Protein AF-A0A7Y2B6J2-F1 (afdb_monomer_lite)

pLDDT: mean 81.65, std 15.17, range [33.81, 95.31]

Sequence (105 aa):
QVASWPDSVHAYIGLGYVRQAKGDSAGAEANYRAAIRRDPAQEEGFLRLFQLLASRERWDEAKAVLVDWSNAHPENADVRSELSQFDQVVESRKKVGTAIPKDQN

Secondary structure (DSSP, 8-state):
-----TT-HHHHHHHHHHHHHTT-HHHHHHHHHHHHHH-TT-HHHHHHHHHHHHHTT-HHHHHHHHHHHHHH-TT-THHHHHHHHHHHHHHHHHHHHT-------

Foldseek 3Di:
DPPPPCPALVVLQVQLVVCVVVVNLVSSLVSLVVSCVSPVPDPSSLVSNLVSCVVVLVLVVSLVSLVSSCVVPVVPPVSVVVSVVSVVVNVVVVVVVVPPPPDDD

Radius of gyration: 16.65 Å; chains: 1; bounding box: 47×25×59 Å

Structure (mmCIF, N/CA/C/O backbone):
data_AF-A0A7Y2B6J2-F1
#
_entry.id   AF-A0A7Y2B6J2-F1
#
loop_
_atom_site.group_PDB
_atom_site.id
_atom_site.type_symbol
_atom_site.label_atom_id
_atom_site.label_alt_id
_atom_site.label_comp_id
_atom_site.label_asym_id
_atom_site.label_entity_id
_atom_site.label_seq_id
_atom_site.pdbx_PDB_ins_code
_atom_site.Cartn_x
_atom_site.Cartn_y
_atom_site.Cartn_z
_atom_site.occupancy
_atom_site.B_iso_or_equiv
_atom_site.auth_seq_id
_atom_site.auth_comp_id
_atom_site.auth_asym_id
_atom_site.auth_atom_id
_atom_site.pdbx_PDB_model_num
ATOM 1 N N . GLN A 1 1 ? -2.078 2.685 -34.654 1.00 33.81 1 GLN A N 1
ATOM 2 C CA . GLN A 1 1 ? -1.534 1.560 -33.865 1.00 33.81 1 GLN A CA 1
ATOM 3 C C . GLN A 1 1 ? -1.721 1.898 -32.396 1.00 33.81 1 GLN A C 1
ATOM 5 O O . GLN A 1 1 ? -1.105 2.846 -31.932 1.00 33.81 1 GLN A O 1
ATOM 10 N N . VAL A 1 2 ? -2.615 1.205 -31.687 1.00 48.38 2 VAL A N 1
ATOM 11 C CA . VAL A 1 2 ? -2.697 1.318 -30.224 1.00 48.38 2 VAL A CA 1
ATOM 12 C C . VAL A 1 2 ? -1.699 0.303 -29.700 1.00 48.38 2 VAL A C 1
ATOM 14 O O . VAL A 1 2 ? -1.921 -0.898 -29.832 1.00 48.38 2 VAL A O 1
ATOM 17 N N . ALA A 1 3 ? -0.546 0.772 -29.237 1.00 42.69 3 ALA A N 1
ATOM 18 C CA . ALA A 1 3 ? 0.438 -0.102 -28.630 1.00 42.69 3 ALA A CA 1
ATOM 19 C C . ALA A 1 3 ? -0.184 -0.678 -27.352 1.00 42.69 3 ALA A C 1
ATOM 21 O O . ALA A 1 3 ? -0.295 -0.004 -26.332 1.00 42.69 3 ALA A O 1
ATOM 22 N N . SER A 1 4 ? -0.660 -1.915 -27.429 1.00 47.38 4 SER A N 1
ATOM 23 C CA . SER A 1 4 ? -0.881 -2.747 -26.261 1.00 47.38 4 SER A CA 1
ATOM 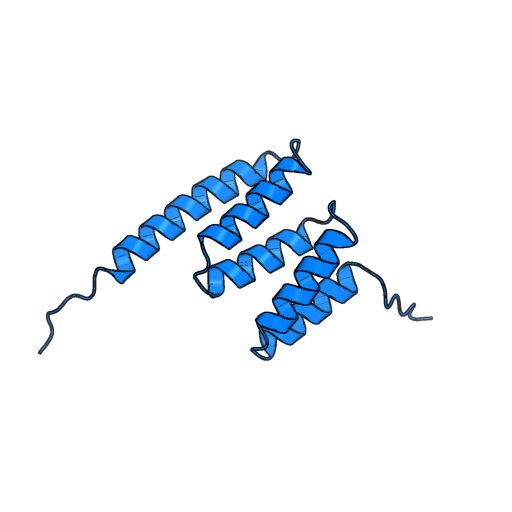24 C C . SER A 1 4 ? 0.491 -2.957 -25.636 1.00 47.38 4 SER A C 1
ATOM 26 O O . SER A 1 4 ? 1.282 -3.728 -26.170 1.00 47.38 4 SER A O 1
ATOM 28 N N . TRP A 1 5 ? 0.796 -2.223 -24.570 1.00 48.47 5 TRP A N 1
ATOM 29 C CA . TRP A 1 5 ? 1.915 -2.510 -23.679 1.00 48.47 5 TRP A CA 1
ATOM 30 C C . TRP A 1 5 ? 1.353 -3.367 -22.539 1.00 48.47 5 TRP A C 1
ATOM 32 O O . TRP A 1 5 ? 0.882 -2.808 -21.548 1.00 48.47 5 TRP A O 1
ATOM 42 N N . PRO A 1 6 ? 1.334 -4.710 -22.647 1.00 54.78 6 PRO A N 1
ATOM 43 C CA . PRO A 1 6 ? 0.727 -5.577 -21.640 1.00 54.78 6 PRO A CA 1
ATOM 44 C C . PRO A 1 6 ? 1.609 -5.697 -20.387 1.00 54.78 6 PRO A C 1
ATOM 46 O O . PRO A 1 6 ? 1.221 -6.357 -19.433 1.00 54.78 6 PRO A O 1
ATOM 49 N N . ASP A 1 7 ? 2.785 -5.059 -20.393 1.00 63.66 7 ASP A N 1
ATOM 50 C CA . ASP A 1 7 ? 3.809 -5.156 -19.354 1.00 63.66 7 ASP A CA 1
ATOM 51 C C . ASP A 1 7 ? 4.276 -3.773 -18.860 1.00 63.66 7 ASP A C 1
ATOM 53 O O . ASP A 1 7 ? 5.432 -3.560 -18.498 1.00 63.66 7 ASP A O 1
ATOM 57 N N . SER A 1 8 ? 3.366 -2.795 -18.891 1.00 79.75 8 SER A N 1
ATOM 58 C CA . SER A 1 8 ? 3.585 -1.481 -18.288 1.00 79.75 8 SER A CA 1
ATOM 59 C C . SER A 1 8 ? 3.116 -1.482 -16.836 1.00 79.75 8 SER A C 1
ATOM 61 O O . SER A 1 8 ? 2.071 -2.040 -16.504 1.00 79.75 8 SER A O 1
ATOM 63 N N . VAL A 1 9 ? 3.848 -0.780 -15.977 1.00 86.31 9 VAL A N 1
ATOM 64 C CA . VAL A 1 9 ? 3.469 -0.476 -14.587 1.00 86.31 9 VAL A CA 1
ATOM 65 C C . VAL A 1 9 ? 2.037 0.067 -14.515 1.00 86.31 9 VAL A C 1
ATOM 67 O O . VAL A 1 9 ? 1.245 -0.361 -13.678 1.00 86.31 9 VAL A O 1
ATOM 70 N N . HIS A 1 10 ? 1.659 0.913 -15.478 1.00 86.81 10 HIS A N 1
ATOM 71 C CA . HIS A 1 10 ? 0.316 1.480 -15.600 1.00 86.81 10 HIS A CA 1
ATOM 72 C C . HIS A 1 10 ? -0.761 0.417 -15.866 1.00 86.81 10 HIS A C 1
ATOM 74 O O . HIS A 1 10 ? -1.889 0.553 -15.398 1.00 86.81 10 HIS A O 1
ATOM 80 N N . ALA A 1 11 ? -0.430 -0.664 -16.579 1.00 88.75 11 ALA A N 1
ATOM 81 C CA . ALA A 1 11 ? -1.361 -1.763 -16.820 1.00 88.75 11 ALA A CA 1
ATOM 82 C C . ALA A 1 11 ? -1.634 -2.550 -15.529 1.00 88.75 11 ALA A C 1
ATOM 84 O O . ALA A 1 11 ? -2.789 -2.864 -15.239 1.00 88.75 11 ALA A O 1
ATOM 85 N N . TYR A 1 12 ? -0.601 -2.805 -14.718 1.00 91.25 12 TYR A N 1
ATOM 86 C CA . TYR A 1 12 ? -0.766 -3.420 -13.398 1.00 91.25 12 TYR A CA 1
ATOM 87 C C . TYR A 1 12 ? -1.584 -2.525 -12.458 1.00 91.25 12 TYR A C 1
ATOM 89 O O . TYR A 1 12 ? -2.503 -3.016 -11.802 1.00 91.25 12 TYR A O 1
ATOM 97 N N . ILE A 1 13 ? -1.330 -1.212 -12.443 1.00 92.25 13 ILE A N 1
ATOM 98 C CA . ILE A 1 13 ? -2.125 -0.248 -11.665 1.00 92.25 13 ILE A CA 1
ATOM 99 C C . ILE A 1 13 ? -3.587 -0.244 -12.127 1.00 92.25 13 ILE A C 1
ATOM 101 O O . ILE A 1 13 ? -4.492 -0.406 -11.310 1.00 92.25 13 ILE A O 1
ATOM 105 N N . GLY A 1 14 ? -3.834 -0.128 -13.433 1.00 91.50 14 GLY A N 1
ATOM 106 C CA . GLY A 1 14 ? -5.186 -0.121 -13.991 1.00 91.50 14 GLY A CA 1
ATOM 107 C C . GLY A 1 14 ? -5.946 -1.417 -13.703 1.00 91.50 14 GLY A C 1
ATOM 108 O O . GLY A 1 14 ? -7.109 -1.384 -13.300 1.00 91.50 14 GLY A O 1
ATOM 109 N N . LEU A 1 15 ? -5.287 -2.573 -13.828 1.00 91.62 15 LEU A N 1
ATOM 110 C CA . LEU A 1 15 ? -5.889 -3.860 -13.485 1.00 91.62 15 LEU A CA 1
ATOM 111 C C . LEU A 1 15 ? -6.176 -3.967 -11.984 1.00 91.62 15 LEU A C 1
ATOM 113 O O . LEU A 1 15 ? -7.221 -4.493 -11.597 1.00 91.62 15 LEU A O 1
ATOM 117 N N . GLY A 1 16 ? -5.271 -3.469 -11.138 1.00 93.50 16 GLY A N 1
ATOM 118 C CA . GLY A 1 16 ? -5.485 -3.375 -9.697 1.00 93.50 16 GLY A CA 1
ATOM 119 C C . GLY A 1 16 ? -6.726 -2.551 -9.361 1.00 93.50 16 GLY A C 1
ATOM 120 O O . GLY A 1 16 ? -7.598 -3.026 -8.635 1.00 93.50 16 GLY A O 1
ATOM 121 N N . TYR A 1 17 ? -6.871 -1.387 -9.993 1.00 92.56 17 TYR A N 1
ATOM 122 C CA . TYR A 1 17 ? -8.022 -0.504 -9.820 1.00 92.56 17 TYR A CA 1
ATOM 123 C C . TYR A 1 17 ? -9.337 -1.169 -10.236 1.00 92.56 17 TYR A C 1
ATOM 125 O O . TYR A 1 17 ? -10.310 -1.167 -9.480 1.00 92.56 17 TYR A O 1
ATOM 133 N N . VAL A 1 18 ? -9.363 -1.821 -11.402 1.00 93.38 18 VAL A N 1
ATOM 134 C CA . VAL A 1 18 ? -10.549 -2.552 -11.876 1.00 93.38 18 VAL A CA 1
ATOM 135 C C . VAL A 1 18 ? -10.926 -3.685 -10.920 1.00 93.38 18 VAL A C 1
ATOM 137 O O . VAL A 1 18 ? -12.110 -3.901 -10.666 1.00 93.38 18 VAL A O 1
ATOM 140 N N . ARG A 1 19 ? -9.949 -4.418 -10.374 1.00 92.31 19 ARG A N 1
ATOM 141 C CA . ARG A 1 19 ? -10.215 -5.484 -9.395 1.00 92.31 19 ARG A CA 1
ATOM 142 C C . ARG A 1 19 ? -10.733 -4.933 -8.074 1.00 92.31 19 ARG A C 1
ATOM 144 O O . ARG A 1 19 ? -11.707 -5.463 -7.547 1.00 92.31 19 ARG A O 1
ATOM 151 N N . GLN A 1 20 ? -10.165 -3.827 -7.601 1.00 91.94 20 GLN A N 1
ATOM 152 C CA . GLN A 1 20 ? -10.642 -3.132 -6.409 1.00 91.94 20 GLN A CA 1
ATOM 153 C C . GLN A 1 20 ? -12.097 -2.684 -6.577 1.00 91.94 20 GLN A C 1
ATOM 155 O O . GLN A 1 20 ? -12.914 -2.940 -5.697 1.00 91.94 20 GLN A O 1
ATOM 160 N N . ALA A 1 21 ? -12.445 -2.097 -7.726 1.00 91.00 21 ALA A N 1
ATOM 161 C CA . ALA A 1 21 ? -13.816 -1.694 -8.040 1.00 91.00 21 ALA A CA 1
ATOM 162 C C . ALA A 1 21 ? -14.793 -2.884 -8.096 1.00 91.00 21 ALA A C 1
ATOM 164 O O . ALA A 1 21 ? -15.976 -2.733 -7.806 1.00 91.00 21 ALA A O 1
ATOM 165 N N . LYS A 1 22 ? -14.298 -4.082 -8.428 1.00 93.81 22 LYS A N 1
ATOM 166 C CA . LYS A 1 22 ? -15.064 -5.338 -8.404 1.00 93.81 22 LYS A CA 1
ATOM 167 C C . LYS A 1 22 ? -15.138 -5.994 -7.018 1.00 93.81 22 LYS A C 1
ATOM 169 O O . LYS A 1 22 ? -15.726 -7.064 -6.898 1.00 93.81 22 LYS A O 1
ATOM 174 N N . GLY A 1 23 ? -14.539 -5.392 -5.990 1.00 91.81 23 GLY A N 1
ATOM 175 C CA . GLY A 1 23 ? -14.469 -5.953 -4.637 1.00 91.81 23 GLY A CA 1
ATOM 176 C C . GLY A 1 23 ? -13.382 -7.018 -4.446 1.00 91.81 23 GLY A C 1
ATOM 177 O O . GLY A 1 23 ? -13.223 -7.533 -3.343 1.00 91.81 23 GLY A O 1
ATOM 178 N N . ASP A 1 24 ? -12.590 -7.320 -5.478 1.00 94.44 24 ASP A N 1
ATOM 179 C CA . ASP A 1 24 ? -11.440 -8.221 -5.388 1.00 94.44 24 ASP A CA 1
ATOM 180 C C . ASP A 1 24 ? -10.220 -7.464 -4.843 1.00 94.44 24 ASP A C 1
ATOM 182 O O . ASP A 1 24 ? -9.276 -7.121 -5.560 1.00 94.44 24 ASP A O 1
ATOM 186 N N . SER A 1 25 ? -10.258 -7.157 -3.545 1.00 91.62 25 SER A N 1
ATOM 187 C CA . SER A 1 25 ? -9.165 -6.459 -2.863 1.00 91.62 25 SER A CA 1
ATOM 188 C C . SER A 1 25 ? -7.860 -7.262 -2.877 1.00 91.62 25 SER A C 1
ATOM 190 O O . SER A 1 25 ? -6.792 -6.671 -2.987 1.00 91.62 25 SER A O 1
ATOM 192 N N . ALA A 1 26 ? -7.925 -8.595 -2.805 1.00 93.88 26 ALA A N 1
ATOM 193 C CA . ALA A 1 26 ? -6.732 -9.444 -2.821 1.00 93.88 26 ALA A CA 1
ATOM 194 C C . ALA A 1 26 ? -6.039 -9.406 -4.192 1.00 93.88 26 ALA A C 1
ATOM 196 O O . ALA A 1 26 ? -4.826 -9.206 -4.287 1.00 93.88 26 ALA A O 1
ATOM 197 N N . GLY A 1 27 ? -6.814 -9.531 -5.270 1.00 94.38 27 GLY A N 1
ATOM 198 C CA . GLY A 1 27 ? -6.301 -9.411 -6.625 1.00 94.38 27 GLY A CA 1
ATOM 199 C C . GLY A 1 27 ? -5.833 -7.996 -6.962 1.00 94.38 27 GLY A C 1
ATOM 200 O O . GLY A 1 27 ? -4.890 -7.858 -7.743 1.00 94.38 27 GLY A O 1
ATOM 201 N N . ALA A 1 28 ? -6.450 -6.963 -6.380 1.00 95.06 28 ALA A N 1
ATOM 202 C CA . ALA A 1 28 ? -5.992 -5.581 -6.497 1.00 95.06 28 ALA A CA 1
ATOM 203 C C . ALA A 1 28 ? -4.628 -5.372 -5.829 1.00 95.06 28 ALA A C 1
ATOM 205 O O . ALA A 1 28 ? -3.702 -4.876 -6.469 1.00 95.06 28 ALA A O 1
ATOM 206 N N . GLU A 1 29 ? -4.476 -5.828 -4.584 1.00 95.31 29 GLU A N 1
ATOM 207 C CA . GLU A 1 29 ? -3.215 -5.762 -3.843 1.00 95.31 29 GLU A CA 1
ATOM 208 C C . GLU A 1 29 ? -2.081 -6.464 -4.595 1.00 95.31 29 GLU A C 1
ATOM 210 O O . GLU A 1 29 ? -0.995 -5.901 -4.744 1.00 95.31 29 GLU A O 1
ATOM 215 N N . ALA A 1 30 ? -2.332 -7.668 -5.119 1.00 95.12 30 ALA A N 1
ATOM 216 C CA . ALA A 1 30 ? -1.336 -8.414 -5.882 1.00 95.12 30 ALA A CA 1
ATOM 217 C C . ALA A 1 30 ? -0.835 -7.627 -7.107 1.00 95.12 30 ALA A C 1
ATOM 219 O O . ALA A 1 30 ? 0.369 -7.605 -7.375 1.00 95.12 30 ALA A O 1
ATOM 220 N N . ASN A 1 31 ? -1.745 -6.948 -7.811 1.00 94.44 31 ASN A N 1
ATOM 221 C CA . ASN A 1 31 ? -1.414 -6.133 -8.975 1.00 94.44 31 ASN A CA 1
ATOM 222 C C . ASN A 1 31 ? -0.661 -4.855 -8.600 1.00 94.44 31 ASN A C 1
ATOM 224 O O . ASN A 1 31 ? 0.333 -4.536 -9.246 1.00 94.44 31 ASN A O 1
ATOM 228 N N . TYR A 1 32 ? -1.063 -4.151 -7.540 1.00 94.69 32 TYR A N 1
ATOM 229 C CA . TYR A 1 32 ? -0.333 -2.966 -7.084 1.00 94.69 32 TYR A CA 1
ATOM 230 C C . TYR A 1 32 ? 1.076 -3.324 -6.600 1.00 94.69 32 TYR A C 1
ATOM 232 O O . TYR A 1 32 ? 2.045 -2.674 -6.983 1.00 94.69 32 TYR A O 1
ATOM 240 N N . ARG A 1 33 ? 1.237 -4.429 -5.860 1.00 93.50 33 ARG A N 1
ATOM 241 C CA . ARG A 1 33 ? 2.568 -4.936 -5.485 1.00 93.50 33 ARG A CA 1
ATOM 242 C C . ARG A 1 33 ? 3.397 -5.342 -6.708 1.00 93.50 33 ARG A C 1
ATOM 244 O O . ARG A 1 33 ? 4.614 -5.183 -6.690 1.00 93.50 33 ARG A O 1
ATOM 251 N N . ALA A 1 34 ? 2.773 -5.876 -7.760 1.00 92.44 34 ALA A N 1
ATOM 252 C CA . ALA A 1 34 ? 3.464 -6.168 -9.017 1.00 92.44 34 ALA A CA 1
ATOM 253 C C . ALA A 1 34 ? 3.924 -4.887 -9.727 1.00 92.44 34 ALA A C 1
ATOM 255 O O . ALA A 1 34 ? 5.062 -4.846 -10.187 1.00 92.44 34 ALA A O 1
ATOM 256 N N . ALA A 1 35 ? 3.093 -3.839 -9.739 1.00 92.06 35 ALA A N 1
ATOM 257 C CA . ALA A 1 35 ? 3.459 -2.526 -10.264 1.00 92.06 35 ALA A CA 1
ATOM 258 C C . ALA A 1 35 ? 4.687 -1.956 -9.537 1.00 92.06 35 ALA A C 1
ATOM 260 O O . ALA A 1 35 ? 5.662 -1.601 -10.190 1.00 92.06 35 ALA A O 1
ATOM 261 N N . ILE A 1 36 ? 4.681 -1.988 -8.199 1.00 91.06 36 ILE A N 1
ATOM 262 C CA . ILE A 1 36 ? 5.798 -1.535 -7.352 1.00 91.06 36 ILE A CA 1
ATOM 263 C C . ILE A 1 36 ? 7.082 -2.327 -7.627 1.00 91.06 36 ILE A C 1
ATOM 265 O O . ILE A 1 36 ? 8.157 -1.752 -7.740 1.00 91.06 36 ILE A O 1
ATOM 269 N N . ARG A 1 37 ? 6.997 -3.659 -7.761 1.00 90.00 37 ARG A N 1
ATOM 270 C CA . ARG A 1 37 ? 8.175 -4.481 -8.097 1.00 90.00 37 ARG A CA 1
ATOM 271 C C . ARG A 1 37 ? 8.718 -4.189 -9.492 1.00 90.00 37 ARG A C 1
ATOM 273 O O . ARG A 1 37 ? 9.909 -4.374 -9.722 1.00 90.00 37 ARG A O 1
ATOM 280 N N . ARG A 1 38 ? 7.844 -3.821 -10.433 1.00 89.06 38 ARG A N 1
ATOM 281 C CA . ARG A 1 38 ? 8.225 -3.547 -11.820 1.00 89.06 38 ARG A CA 1
ATOM 282 C C . ARG A 1 38 ? 8.912 -2.196 -11.948 1.00 89.06 38 ARG A C 1
ATOM 284 O O . ARG A 1 38 ? 9.903 -2.109 -12.665 1.00 89.06 38 ARG A O 1
ATOM 291 N N . ASP A 1 39 ? 8.392 -1.194 -11.251 1.00 85.94 39 ASP A N 1
ATOM 292 C CA . ASP A 1 39 ? 8.983 0.133 -11.169 1.00 85.94 39 ASP A CA 1
ATOM 293 C C . ASP A 1 39 ? 8.838 0.699 -9.751 1.00 85.94 39 ASP A C 1
ATOM 295 O O . ASP A 1 39 ? 7.809 1.292 -9.406 1.00 85.94 39 ASP A O 1
ATOM 299 N N . PRO A 1 40 ? 9.880 0.529 -8.922 1.00 84.50 40 PRO A N 1
ATOM 300 C CA . PRO A 1 40 ? 9.921 1.100 -7.584 1.00 84.50 40 PRO A CA 1
ATOM 301 C C . PRO A 1 40 ? 9.978 2.630 -7.583 1.00 84.50 40 PRO A C 1
ATOM 303 O O . PRO A 1 40 ? 9.800 3.219 -6.521 1.00 84.50 40 PRO A O 1
ATOM 306 N N . ALA A 1 41 ? 10.236 3.280 -8.727 1.00 82.31 41 ALA A N 1
ATOM 307 C CA . ALA A 1 41 ? 10.217 4.733 -8.848 1.00 82.31 41 ALA A CA 1
ATOM 308 C C . ALA A 1 41 ? 8.814 5.308 -9.040 1.00 82.31 41 ALA A C 1
ATOM 310 O O . ALA A 1 41 ? 8.593 6.499 -8.815 1.00 82.31 41 ALA A O 1
ATOM 311 N N . GLN A 1 42 ? 7.843 4.470 -9.403 1.00 83.69 42 GLN A N 1
ATOM 312 C CA . GLN A 1 42 ? 6.504 4.948 -9.684 1.00 83.69 42 GLN A CA 1
ATOM 313 C C . GLN A 1 42 ? 5.658 5.092 -8.413 1.00 83.69 42 GLN A C 1
ATOM 315 O O . GLN A 1 42 ? 5.116 4.122 -7.883 1.00 83.69 42 GLN A O 1
ATOM 320 N N . GLU A 1 43 ? 5.456 6.339 -7.987 1.00 85.69 43 GLU A N 1
ATOM 321 C CA . GLU A 1 43 ? 4.650 6.712 -6.813 1.00 85.69 43 GLU A CA 1
ATOM 322 C C . GLU A 1 43 ? 3.223 6.133 -6.825 1.00 85.69 43 GLU A C 1
ATOM 324 O O . GLU A 1 43 ? 2.743 5.625 -5.810 1.00 85.69 43 GLU A O 1
ATOM 329 N N . GLU A 1 44 ? 2.541 6.152 -7.976 1.00 87.75 44 GLU A N 1
ATOM 330 C CA . GLU A 1 44 ? 1.135 5.739 -8.062 1.00 87.75 44 GLU A CA 1
ATOM 331 C C . GLU A 1 44 ? 0.916 4.290 -7.591 1.00 87.75 44 GLU A C 1
ATOM 333 O O . GLU A 1 44 ? -0.099 3.996 -6.958 1.00 87.75 44 GLU A O 1
ATOM 338 N N . GLY A 1 45 ? 1.875 3.385 -7.821 1.00 90.81 45 GLY A N 1
ATOM 339 C CA . GLY A 1 45 ? 1.784 2.005 -7.338 1.00 90.81 45 GLY A CA 1
ATOM 340 C C . GLY A 1 45 ? 1.707 1.922 -5.810 1.00 90.81 45 GLY A C 1
ATOM 341 O O . GLY A 1 45 ? 0.869 1.194 -5.268 1.00 90.81 45 GLY A O 1
ATOM 342 N N . PHE A 1 46 ? 2.534 2.712 -5.119 1.00 91.19 46 PHE A N 1
ATOM 343 C CA . PHE A 1 46 ? 2.559 2.791 -3.659 1.00 91.19 46 PHE A CA 1
ATOM 344 C C . PHE A 1 46 ? 1.302 3.460 -3.111 1.00 91.19 46 PHE A C 1
ATOM 346 O O . PHE A 1 46 ? 0.680 2.909 -2.205 1.00 91.19 46 PHE A O 1
ATOM 353 N N . LEU A 1 47 ? 0.866 4.579 -3.701 1.00 89.44 47 LEU A N 1
ATOM 354 C CA . LEU A 1 47 ? -0.355 5.274 -3.280 1.00 89.44 47 LEU A CA 1
ATOM 355 C C . LEU A 1 47 ? -1.597 4.387 -3.404 1.00 89.44 47 LEU A C 1
ATOM 357 O O . LEU A 1 47 ? -2.430 4.347 -2.498 1.00 89.44 47 LEU A O 1
ATOM 361 N N . ARG A 1 48 ? -1.725 3.638 -4.504 1.00 93.56 48 ARG A N 1
ATOM 362 C CA . ARG A 1 48 ? -2.862 2.733 -4.727 1.00 93.56 48 ARG A CA 1
ATOM 363 C C . ARG A 1 48 ? -2.875 1.581 -3.727 1.00 93.56 48 ARG A C 1
ATOM 365 O O . ARG A 1 48 ? -3.934 1.255 -3.188 1.00 93.56 48 ARG A O 1
ATOM 372 N N . LEU A 1 49 ? -1.709 0.996 -3.443 1.00 94.50 49 LEU A N 1
ATOM 373 C CA . LEU A 1 49 ? -1.580 -0.043 -2.424 1.00 94.50 49 LEU A CA 1
ATOM 374 C C . LEU A 1 49 ? -1.888 0.504 -1.023 1.00 94.50 49 LEU A C 1
ATOM 376 O O . LEU A 1 49 ? -2.658 -0.110 -0.286 1.00 94.50 49 LEU A O 1
ATOM 380 N N . PHE A 1 50 ? -1.350 1.674 -0.680 1.00 93.00 50 PHE A N 1
ATOM 381 C CA . PHE A 1 50 ? -1.619 2.370 0.575 1.00 93.00 50 PHE A CA 1
ATOM 382 C C . PHE A 1 50 ? -3.118 2.633 0.772 1.00 93.00 50 PHE A C 1
ATOM 384 O O . PHE A 1 50 ? -3.684 2.234 1.789 1.00 93.00 50 PHE A O 1
ATOM 391 N N . GLN A 1 51 ? -3.789 3.228 -0.220 1.00 90.81 51 GLN A N 1
ATOM 392 C CA . GLN A 1 51 ? -5.226 3.520 -0.173 1.00 90.81 51 GLN A CA 1
ATOM 393 C C . GLN A 1 51 ? -6.062 2.248 -0.011 1.00 90.81 51 GLN A C 1
ATOM 395 O O . GLN A 1 51 ? -7.014 2.222 0.773 1.00 90.81 51 GLN A O 1
ATOM 400 N N . LEU A 1 52 ? -5.700 1.179 -0.725 1.00 93.38 52 LEU A N 1
ATOM 401 C CA . LEU A 1 52 ? -6.361 -0.113 -0.595 1.00 93.38 52 LEU A CA 1
ATOM 402 C C . LEU A 1 52 ? -6.225 -0.660 0.833 1.00 93.38 52 LEU A C 1
ATOM 404 O O . LEU A 1 52 ? -7.236 -1.010 1.439 1.00 93.38 52 LEU A O 1
ATOM 408 N N . LEU A 1 53 ? -5.014 -0.694 1.390 1.00 93.00 53 LEU A N 1
ATOM 409 C CA . LEU A 1 53 ? -4.758 -1.197 2.744 1.00 93.00 53 LEU A CA 1
ATOM 410 C C . LEU A 1 53 ? -5.455 -0.345 3.814 1.00 93.00 53 LEU A C 1
ATOM 412 O O . LEU A 1 53 ? -6.116 -0.894 4.696 1.00 93.00 53 LEU A O 1
ATOM 416 N N . ALA A 1 54 ? -5.401 0.983 3.686 1.00 89.44 54 ALA A N 1
ATOM 417 C CA . ALA A 1 54 ? -6.098 1.919 4.564 1.00 89.44 54 ALA A CA 1
ATOM 418 C C . ALA A 1 54 ? -7.625 1.728 4.515 1.00 89.44 54 ALA A C 1
ATOM 420 O O . ALA A 1 54 ? -8.280 1.700 5.554 1.00 89.44 54 ALA A O 1
ATOM 421 N N . SER A 1 55 ? -8.210 1.512 3.330 1.00 88.06 55 SER A N 1
ATOM 422 C CA . SER A 1 55 ? -9.652 1.230 3.196 1.00 88.06 55 SER A CA 1
ATOM 423 C C . SER A 1 55 ? -10.079 -0.093 3.844 1.00 88.06 55 SER A C 1
ATOM 425 O O . SER A 1 55 ? -11.253 -0.289 4.152 1.00 88.06 55 SER A O 1
ATOM 427 N N . ARG A 1 56 ? -9.123 -1.004 4.053 1.00 89.19 56 ARG A N 1
ATOM 428 C CA . ARG A 1 56 ? -9.308 -2.305 4.706 1.00 89.19 56 ARG A CA 1
ATOM 429 C C . ARG A 1 56 ? -8.876 -2.293 6.170 1.00 89.19 56 ARG A C 1
ATOM 431 O O . ARG A 1 56 ? -8.770 -3.361 6.761 1.00 89.19 56 ARG A O 1
ATOM 438 N N . GLU A 1 57 ? -8.609 -1.110 6.722 1.00 89.25 57 GLU A N 1
ATOM 439 C CA . GLU A 1 57 ? -8.169 -0.903 8.105 1.00 89.25 57 GLU A CA 1
ATOM 440 C C . GLU A 1 57 ? -6.859 -1.627 8.462 1.00 89.25 57 GLU A C 1
ATOM 442 O O . GLU A 1 57 ? -6.520 -1.810 9.630 1.00 89.25 57 GLU A O 1
ATOM 447 N N . ARG A 1 58 ? -6.071 -2.000 7.448 1.00 91.81 58 ARG A N 1
ATOM 448 C CA . ARG A 1 58 ? -4.735 -2.593 7.596 1.00 91.81 58 ARG A CA 1
ATOM 449 C C . ARG A 1 58 ? -3.709 -1.475 7.753 1.00 91.81 58 ARG A C 1
ATOM 451 O O . ARG A 1 58 ? -2.830 -1.293 6.915 1.00 91.81 58 ARG A O 1
ATOM 458 N N . TRP A 1 59 ? -3.879 -0.682 8.810 1.00 89.12 59 TRP A N 1
ATOM 459 C CA . TRP A 1 59 ? -3.153 0.572 9.029 1.00 89.12 59 TRP A CA 1
ATOM 460 C C . TRP A 1 59 ? -1.637 0.376 9.121 1.00 89.12 59 TRP A C 1
ATOM 462 O O . TRP A 1 59 ? -0.887 1.149 8.530 1.00 89.12 59 TRP A O 1
ATOM 472 N N . ASP A 1 60 ? -1.191 -0.679 9.805 1.00 89.44 60 ASP A N 1
ATOM 473 C CA . ASP A 1 60 ? 0.236 -0.964 9.985 1.00 89.44 60 ASP A CA 1
ATOM 474 C C . ASP A 1 60 ? 0.912 -1.299 8.647 1.00 89.44 60 ASP A C 1
ATOM 476 O O . ASP A 1 60 ? 1.988 -0.791 8.335 1.00 89.44 60 ASP A O 1
ATOM 480 N N . GLU A 1 61 ? 0.240 -2.088 7.806 1.00 91.88 61 GLU A N 1
ATOM 481 C CA . GLU A 1 61 ? 0.739 -2.431 6.472 1.00 91.88 61 GLU A CA 1
ATOM 482 C C . GLU A 1 61 ? 0.683 -1.240 5.516 1.00 91.88 61 GLU A C 1
ATOM 484 O O . GLU A 1 61 ? 1.611 -1.036 4.738 1.00 91.88 61 GLU A O 1
ATOM 489 N N . ALA A 1 62 ? -0.374 -0.425 5.584 1.00 91.38 62 ALA A N 1
ATOM 490 C CA . ALA A 1 62 ? -0.469 0.807 4.809 1.00 91.38 62 ALA A CA 1
ATOM 491 C C . ALA A 1 62 ? 0.710 1.741 5.129 1.00 91.38 62 ALA A C 1
ATOM 493 O O . ALA A 1 62 ? 1.389 2.223 4.223 1.00 91.38 62 ALA A O 1
ATOM 494 N N . LYS A 1 63 ? 1.018 1.932 6.417 1.00 90.44 63 LYS A N 1
ATOM 495 C CA . LYS A 1 63 ? 2.168 2.732 6.846 1.00 90.44 63 LYS A CA 1
ATOM 496 C C . LYS A 1 63 ? 3.486 2.160 6.330 1.00 90.44 63 LYS A C 1
ATOM 498 O O . LYS A 1 63 ? 4.315 2.917 5.831 1.00 90.44 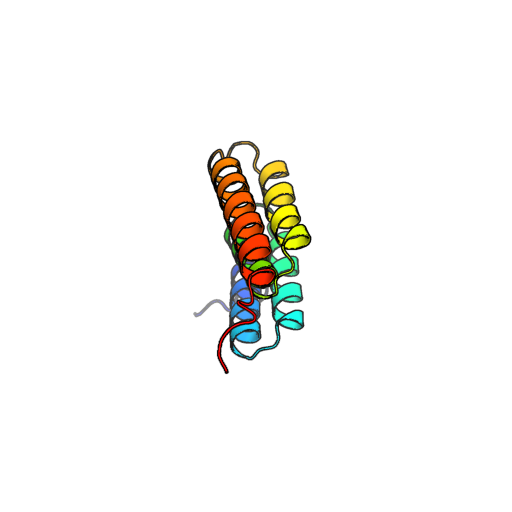63 LYS A O 1
ATOM 503 N N . ALA A 1 64 ? 3.667 0.841 6.416 1.00 91.19 64 ALA A N 1
ATOM 504 C CA . ALA A 1 64 ? 4.870 0.178 5.920 1.00 91.19 64 ALA A CA 1
ATOM 505 C C . ALA A 1 64 ? 5.107 0.457 4.426 1.00 91.19 64 ALA A C 1
ATOM 507 O O . ALA A 1 64 ? 6.233 0.737 4.039 1.00 91.19 64 ALA A O 1
ATOM 508 N N . VAL A 1 65 ? 4.051 0.493 3.606 1.00 91.44 65 VAL A N 1
ATOM 509 C CA . VAL A 1 65 ? 4.159 0.814 2.170 1.00 91.44 65 VAL A CA 1
ATOM 510 C C . VAL A 1 65 ? 4.713 2.221 1.931 1.00 91.44 65 VAL A C 1
ATOM 512 O O . VAL A 1 65 ? 5.579 2.393 1.077 1.00 91.44 65 VAL A O 1
ATOM 515 N N . LEU A 1 66 ? 4.253 3.223 2.686 1.00 87.00 66 LEU A N 1
ATOM 516 C CA . LEU A 1 66 ? 4.780 4.589 2.584 1.00 87.00 66 LEU A CA 1
ATOM 517 C C . LEU A 1 66 ? 6.215 4.701 3.116 1.00 87.00 66 LEU A C 1
ATOM 519 O O . LEU A 1 66 ? 7.009 5.467 2.578 1.00 87.00 66 LEU A O 1
ATOM 523 N N . VAL A 1 67 ? 6.567 3.928 4.147 1.00 87.75 67 VAL A N 1
ATOM 524 C CA . VAL A 1 67 ? 7.944 3.858 4.662 1.00 87.75 67 VAL A CA 1
ATOM 525 C C . VAL A 1 67 ? 8.881 3.229 3.629 1.00 87.75 67 VAL A C 1
ATOM 527 O O . VAL A 1 67 ? 9.940 3.787 3.355 1.00 87.75 67 VAL A O 1
ATOM 530 N N . ASP A 1 68 ? 8.484 2.115 3.015 1.00 86.25 68 ASP A N 1
ATOM 531 C CA . ASP A 1 68 ? 9.249 1.457 1.952 1.00 86.25 68 ASP A CA 1
ATOM 532 C C . ASP A 1 68 ? 9.447 2.396 0.758 1.00 86.25 68 ASP A C 1
ATOM 534 O O . ASP A 1 68 ? 10.555 2.507 0.231 1.00 86.25 68 ASP A O 1
ATOM 538 N N . TRP A 1 69 ? 8.398 3.131 0.378 1.00 86.50 69 TRP A N 1
ATOM 539 C CA . TRP A 1 69 ? 8.485 4.156 -0.658 1.00 86.50 69 TRP A CA 1
ATOM 540 C C . TRP A 1 69 ? 9.444 5.290 -0.274 1.00 86.50 69 TRP A C 1
ATOM 542 O O . TRP A 1 69 ? 10.325 5.635 -1.057 1.00 86.50 69 TRP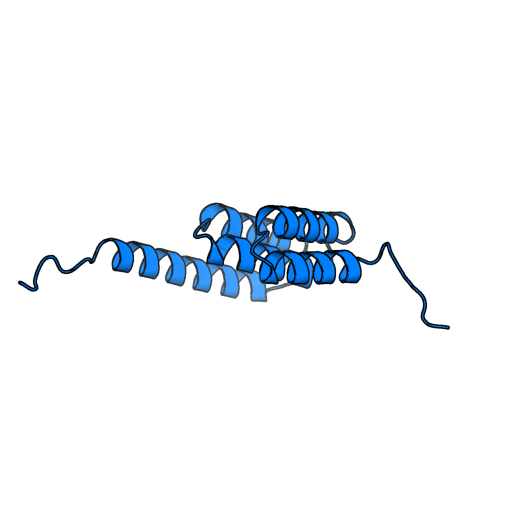 A O 1
ATOM 552 N N . SER A 1 70 ? 9.345 5.820 0.950 1.00 84.25 70 SER A N 1
ATOM 553 C CA . SER A 1 70 ? 10.242 6.867 1.458 1.00 84.25 70 SER A CA 1
ATOM 554 C C . SER A 1 70 ? 11.705 6.430 1.495 1.00 84.25 70 SER A C 1
ATOM 556 O O . SER A 1 70 ? 12.588 7.263 1.307 1.00 84.25 70 SER A O 1
ATOM 558 N N . ASN A 1 71 ? 11.974 5.156 1.780 1.00 82.94 71 ASN A N 1
ATOM 559 C CA . ASN A 1 71 ? 13.331 4.616 1.793 1.00 82.94 71 ASN A CA 1
ATOM 560 C C . ASN A 1 71 ? 13.907 4.502 0.375 1.00 82.94 71 ASN A C 1
ATOM 562 O O . ASN A 1 71 ? 15.115 4.649 0.198 1.00 82.94 71 ASN A O 1
ATOM 566 N N . ALA A 1 72 ? 13.054 4.246 -0.621 1.00 78.69 72 ALA A N 1
ATOM 567 C CA . ALA A 1 72 ? 13.441 4.225 -2.028 1.00 78.69 72 ALA A CA 1
ATOM 568 C C . ALA A 1 72 ? 13.600 5.636 -2.630 1.00 78.69 72 ALA A C 1
ATOM 570 O O . ALA A 1 72 ? 14.409 5.790 -3.541 1.00 78.69 72 ALA A O 1
ATOM 571 N N . HIS A 1 73 ? 12.882 6.638 -2.099 1.00 76.75 73 HIS A N 1
ATOM 572 C CA . HIS A 1 73 ? 12.860 8.036 -2.576 1.00 76.75 73 HIS A CA 1
ATOM 573 C C . HIS A 1 73 ? 13.107 9.042 -1.442 1.00 76.75 73 HIS A C 1
ATOM 575 O O . HIS A 1 73 ? 12.202 9.796 -1.064 1.00 76.75 73 HIS A O 1
ATOM 581 N N . PRO A 1 74 ? 14.313 9.062 -0.847 1.00 72.38 74 PRO A N 1
ATOM 582 C CA . PRO A 1 74 ? 14.630 9.938 0.283 1.00 72.38 74 PRO A CA 1
ATOM 583 C C . PRO A 1 74 ? 14.542 11.441 -0.044 1.00 72.38 74 PRO A C 1
ATOM 585 O O . PRO 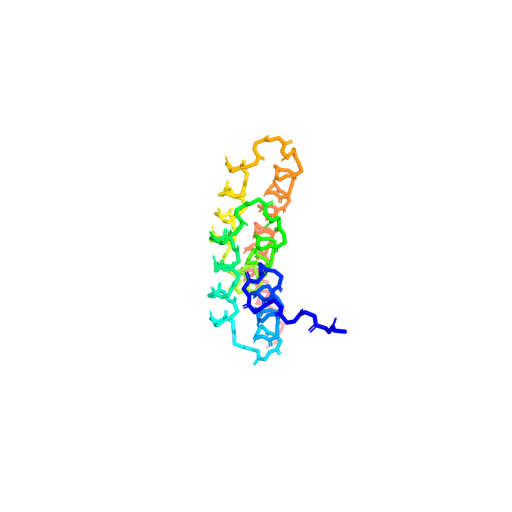A 1 74 ? 14.452 12.264 0.873 1.00 72.38 74 PRO A O 1
ATOM 588 N N . GLU A 1 75 ? 14.564 11.811 -1.325 1.00 74.88 75 GLU A N 1
ATOM 589 C CA . GLU A 1 75 ? 14.391 13.172 -1.832 1.00 74.88 75 GLU A CA 1
ATOM 590 C C . GLU A 1 75 ? 12.949 13.682 -1.737 1.00 74.88 75 GLU A C 1
ATOM 592 O O . GLU A 1 75 ? 12.726 14.895 -1.755 1.00 74.88 75 GLU A O 1
ATOM 597 N N . ASN A 1 76 ? 11.971 12.782 -1.608 1.00 67.62 76 ASN A N 1
ATOM 598 C CA . ASN A 1 76 ? 10.569 13.158 -1.621 1.00 67.62 76 ASN A CA 1
ATOM 599 C C . ASN A 1 76 ? 10.121 13.578 -0.213 1.00 67.62 76 ASN A C 1
ATOM 601 O O . ASN A 1 76 ? 9.704 12.766 0.613 1.00 67.62 76 ASN A O 1
ATOM 605 N N . ALA A 1 77 ? 10.264 14.869 0.096 1.00 63.69 77 ALA A N 1
ATOM 606 C CA . ALA A 1 77 ? 9.938 15.426 1.410 1.00 63.69 77 ALA A CA 1
ATOM 607 C C . ALA A 1 77 ? 8.451 15.269 1.790 1.00 63.69 77 ALA A C 1
ATOM 609 O O . ALA A 1 77 ? 8.129 15.263 2.983 1.00 63.69 77 ALA A O 1
ATOM 610 N N . ASP A 1 78 ? 7.574 15.086 0.802 1.00 73.38 78 ASP A N 1
ATOM 611 C CA . ASP A 1 78 ? 6.124 15.026 0.983 1.00 73.38 78 ASP A CA 1
ATOM 612 C C . ASP A 1 78 ? 5.674 13.758 1.727 1.00 73.38 78 ASP A C 1
ATOM 614 O O . ASP A 1 78 ? 4.723 13.801 2.511 1.00 73.38 78 ASP A O 1
ATOM 618 N N . VAL A 1 79 ? 6.428 12.655 1.625 1.00 77.19 79 VAL A N 1
ATOM 619 C CA . VAL A 1 79 ? 6.074 11.381 2.278 1.00 77.19 79 VAL A CA 1
ATOM 620 C C . VAL A 1 79 ? 6.079 11.455 3.807 1.00 77.19 79 VAL A C 1
ATOM 622 O O . VAL A 1 79 ? 5.281 10.791 4.467 1.00 77.19 79 VAL A O 1
ATOM 625 N N . ARG A 1 80 ? 6.946 12.282 4.412 1.00 77.81 80 ARG A N 1
ATOM 626 C CA . ARG A 1 80 ? 6.964 12.468 5.875 1.00 77.81 80 ARG A CA 1
ATOM 627 C C . ARG A 1 80 ? 5.699 13.167 6.360 1.00 77.81 80 ARG A C 1
ATOM 629 O O . ARG A 1 80 ? 5.179 12.817 7.420 1.00 77.81 80 ARG A O 1
ATOM 636 N N . SER A 1 81 ? 5.220 14.139 5.587 1.00 84.12 81 SER A N 1
ATOM 637 C CA . SER A 1 81 ? 3.976 14.854 5.866 1.00 84.12 81 SER A CA 1
ATOM 638 C C . SER A 1 81 ? 2.779 13.908 5.750 1.00 84.12 81 SER A C 1
ATOM 640 O O . SER A 1 81 ? 1.967 13.853 6.672 1.00 84.12 81 SER A O 1
ATOM 642 N N . GLU A 1 82 ? 2.724 13.105 4.683 1.00 83.00 82 GLU A N 1
ATOM 643 C CA . GLU A 1 82 ? 1.710 12.059 4.462 1.00 83.00 82 GLU A CA 1
ATOM 644 C C . GLU A 1 82 ? 1.690 11.025 5.601 1.00 83.00 82 GLU A C 1
ATOM 646 O O . GLU A 1 82 ? 0.639 10.750 6.178 1.00 83.00 82 GLU A O 1
ATOM 651 N N . LEU A 1 83 ? 2.856 10.508 6.012 1.00 84.50 83 LEU A N 1
ATOM 652 C CA . LEU A 1 83 ? 2.982 9.566 7.133 1.00 84.50 83 LEU A CA 1
ATOM 653 C C . LEU A 1 83 ? 2.475 10.159 8.454 1.00 84.50 83 LEU A C 1
ATOM 655 O O . LEU A 1 83 ? 1.757 9.489 9.197 1.00 84.50 83 LEU A O 1
ATOM 659 N N . SER A 1 84 ? 2.825 11.415 8.747 1.00 88.12 84 SER A N 1
ATOM 660 C CA . SER A 1 84 ? 2.385 12.089 9.972 1.00 88.12 84 SER A CA 1
ATOM 661 C C . SER A 1 84 ? 0.875 12.338 9.984 1.00 88.12 84 SER A C 1
ATOM 663 O O . SER A 1 84 ? 0.226 12.142 11.015 1.00 88.12 84 SER A O 1
ATOM 665 N N . GLN A 1 85 ? 0.297 12.738 8.848 1.00 87.00 85 GLN A N 1
ATOM 666 C CA . GLN A 1 85 ? -1.152 12.898 8.704 1.00 87.00 85 GLN A CA 1
ATOM 667 C C . GLN A 1 85 ? -1.869 11.555 8.834 1.00 87.00 85 GLN A C 1
ATOM 669 O O . GLN A 1 85 ? -2.880 11.455 9.531 1.00 87.00 85 GLN A O 1
ATOM 674 N N . PHE A 1 86 ? -1.330 10.508 8.215 1.00 87.00 86 PHE A N 1
ATOM 675 C CA . PHE A 1 86 ? -1.900 9.174 8.298 1.00 87.00 86 PHE A CA 1
ATOM 676 C C . PHE A 1 86 ? -1.903 8.637 9.731 1.00 87.00 86 PHE A C 1
ATOM 678 O O . PHE A 1 86 ? -2.940 8.158 10.186 1.00 87.00 86 PHE A O 1
ATOM 685 N N . ASP A 1 87 ? -0.804 8.781 10.475 1.00 87.69 87 ASP A N 1
ATOM 686 C CA . ASP A 1 87 ? -0.737 8.383 11.887 1.00 87.69 87 ASP A CA 1
ATOM 687 C C . ASP A 1 87 ? -1.821 9.071 12.728 1.00 87.69 87 ASP A C 1
ATOM 689 O O . ASP A 1 87 ? -2.486 8.426 13.541 1.00 87.69 87 ASP A O 1
ATOM 693 N N . GLN A 1 88 ? -2.056 10.366 12.492 1.00 87.94 88 GLN A N 1
ATOM 694 C CA . GLN A 1 88 ? -3.125 11.109 13.160 1.00 87.94 88 GLN A CA 1
ATOM 695 C C . GLN A 1 88 ? -4.510 10.565 12.792 1.00 87.94 88 GLN A C 1
ATOM 697 O O . GLN A 1 88 ? -5.331 10.344 13.679 1.00 87.94 88 GLN A O 1
ATOM 702 N N . VAL A 1 89 ? -4.766 10.291 11.508 1.00 85.94 89 VAL A N 1
ATOM 703 C CA . VAL A 1 89 ? -6.040 9.719 11.041 1.00 85.94 89 VAL A CA 1
ATOM 704 C C . VAL A 1 89 ? -6.284 8.338 11.648 1.00 85.94 89 VAL A C 1
ATOM 706 O O . VAL A 1 89 ? -7.397 8.058 12.098 1.00 85.94 89 VAL A O 1
ATOM 709 N N . VAL A 1 90 ? -5.263 7.480 11.683 1.00 86.06 90 VAL A N 1
ATOM 710 C CA . VAL A 1 90 ? -5.339 6.140 12.278 1.00 86.06 90 VAL A CA 1
ATOM 711 C C . VAL A 1 90 ? -5.648 6.239 13.767 1.00 86.06 90 VAL A C 1
ATOM 713 O O . VAL A 1 90 ? -6.553 5.558 14.246 1.00 86.06 90 VAL A O 1
ATOM 716 N N . GLU A 1 91 ? -4.954 7.111 14.496 1.00 86.06 91 GLU A N 1
ATOM 717 C CA . GLU A 1 91 ? -5.180 7.320 15.927 1.00 86.06 91 GLU A CA 1
ATOM 718 C C . GLU A 1 91 ? -6.586 7.872 16.208 1.00 86.06 91 GLU A C 1
ATOM 720 O O . GLU A 1 91 ? -7.289 7.388 17.098 1.00 86.06 91 GLU A O 1
ATOM 725 N N . SER A 1 92 ? -7.053 8.835 15.407 1.00 84.88 92 SER A N 1
ATOM 726 C CA . SER A 1 92 ? -8.421 9.349 15.486 1.00 84.88 92 SER A CA 1
ATOM 727 C C . SER A 1 92 ? -9.454 8.254 15.219 1.00 84.88 92 SER A C 1
ATOM 729 O O . SER A 1 92 ? -10.408 8.124 15.984 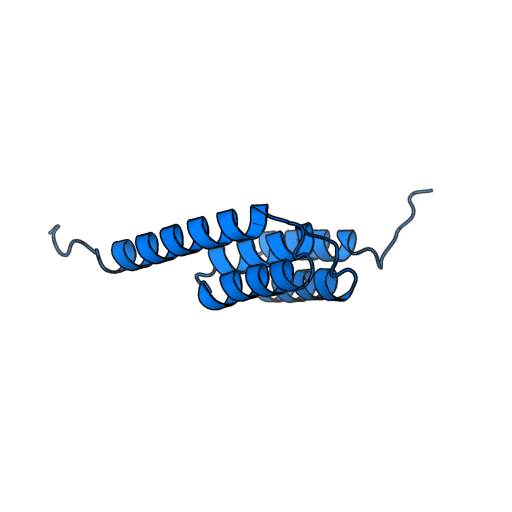1.00 84.88 92 SER A O 1
ATOM 731 N N . ARG A 1 93 ? -9.269 7.422 14.187 1.00 80.19 93 ARG A N 1
ATOM 732 C CA . ARG A 1 93 ? -10.191 6.314 13.879 1.00 80.19 93 ARG A CA 1
ATOM 733 C C . ARG A 1 93 ?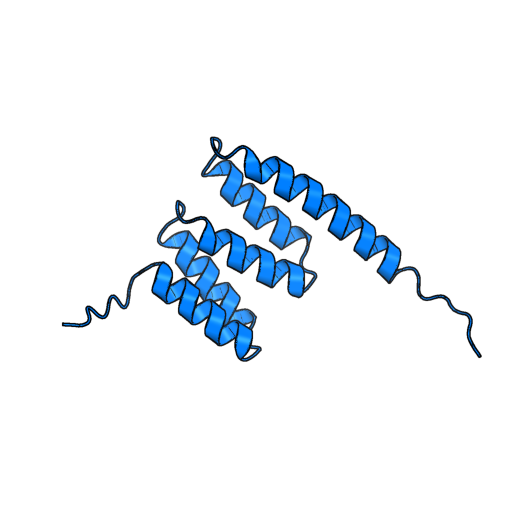 -10.193 5.237 14.960 1.00 80.19 93 ARG A C 1
ATOM 735 O O . ARG A 1 93 ? -11.267 4.756 15.311 1.00 80.19 93 ARG A O 1
ATOM 742 N N . LYS A 1 94 ? -9.033 4.910 15.540 1.00 77.25 94 LYS A N 1
ATOM 743 C CA . LYS A 1 94 ? -8.924 3.990 16.686 1.00 77.25 94 LYS A CA 1
ATOM 744 C C . LYS A 1 94 ? -9.713 4.499 17.898 1.00 77.25 94 LYS A C 1
ATOM 746 O O . LYS A 1 94 ? -10.398 3.711 18.540 1.00 77.25 94 LYS A O 1
ATOM 751 N N . LYS A 1 95 ? -9.678 5.809 18.176 1.00 76.75 95 LYS A N 1
ATOM 752 C CA . LYS A 1 95 ? -10.455 6.439 19.263 1.00 76.75 95 LYS A CA 1
ATOM 753 C C . LYS A 1 95 ? -11.954 6.521 18.978 1.00 76.75 95 LYS A C 1
ATOM 755 O O . LYS A 1 95 ? -12.755 6.414 19.898 1.00 76.75 95 LYS A O 1
ATOM 760 N N . VAL A 1 96 ? -12.345 6.723 17.721 1.00 68.56 96 VAL A N 1
ATOM 761 C CA . VAL A 1 96 ? -13.764 6.782 17.332 1.00 68.56 96 VAL A CA 1
ATOM 762 C C . VAL A 1 96 ? -14.389 5.383 17.318 1.00 68.56 96 VAL A C 1
ATOM 764 O O . VAL A 1 96 ? -15.519 5.227 17.762 1.00 68.56 96 VAL A O 1
ATOM 767 N N . GLY A 1 97 ? -13.656 4.345 16.900 1.00 60.84 97 GLY A N 1
ATOM 768 C CA . GLY A 1 97 ? -14.132 2.955 16.914 1.00 60.84 97 GLY A CA 1
ATOM 769 C C . GLY A 1 97 ? -14.356 2.368 18.316 1.00 60.84 97 GLY A C 1
ATOM 770 O O . GLY A 1 97 ? -15.141 1.436 18.470 1.00 60.84 97 GLY A O 1
ATOM 771 N N . THR A 1 98 ? -13.718 2.924 19.352 1.00 54.34 98 THR A N 1
ATOM 772 C CA . THR A 1 98 ? -13.989 2.578 20.760 1.00 54.34 98 THR A CA 1
ATOM 773 C C . THR A 1 98 ? -15.117 3.406 21.376 1.00 54.34 98 THR A C 1
ATOM 775 O O . THR A 1 98 ? -15.654 3.028 22.418 1.00 54.34 98 THR A O 1
ATOM 778 N N . ALA A 1 99 ? -15.529 4.492 20.722 1.00 50.38 99 ALA A N 1
ATOM 779 C CA . ALA A 1 99 ? -16.681 5.293 21.095 1.00 50.38 99 ALA A CA 1
ATOM 780 C C . ALA A 1 99 ? -17.931 4.796 20.353 1.00 50.38 99 ALA A C 1
ATOM 782 O O . ALA A 1 99 ? -18.482 5.494 19.510 1.00 50.38 99 ALA A O 1
ATOM 783 N N . ILE A 1 100 ? -18.414 3.595 20.686 1.00 52.03 100 ILE A N 1
ATOM 784 C CA . ILE A 1 100 ? -19.860 3.368 20.594 1.00 52.03 100 ILE A CA 1
ATOM 785 C C . ILE A 1 100 ? -20.439 4.071 21.825 1.00 52.03 100 ILE A C 1
ATOM 787 O O . ILE A 1 100 ? -20.159 3.613 22.938 1.00 52.03 100 ILE A O 1
ATOM 791 N N . PRO A 1 101 ? -21.219 5.160 21.698 1.00 47.03 101 PRO A N 1
ATOM 792 C CA . PRO A 1 101 ? -22.045 5.598 22.806 1.00 47.03 101 PRO A CA 1
ATOM 793 C C . PRO A 1 101 ? -23.024 4.453 23.066 1.00 47.03 101 PRO A C 1
ATOM 795 O O . PRO A 1 101 ? -23.957 4.228 22.295 1.00 47.03 101 PRO A O 1
ATOM 798 N N . LYS A 1 102 ? -22.779 3.669 24.119 1.00 53.31 102 LYS A N 1
ATOM 799 C CA . LYS A 1 102 ? -23.795 2.795 24.704 1.00 53.31 102 LYS A CA 1
ATOM 800 C C . LYS A 1 102 ? -24.810 3.691 25.395 1.00 53.31 102 LYS A C 1
ATOM 802 O O . LYS A 1 102 ? -24.807 3.742 26.607 1.00 53.31 102 LYS A O 1
ATOM 807 N N . ASP A 1 103 ? -25.574 4.451 24.630 1.00 53.00 103 ASP A N 1
ATOM 808 C CA . ASP A 1 103 ? -26.740 5.174 25.113 1.00 53.00 103 ASP A CA 1
ATOM 809 C C . ASP A 1 103 ? -27.515 5.644 23.891 1.00 53.00 103 ASP A C 1
ATOM 811 O O . ASP A 1 103 ? -27.288 6.733 23.367 1.00 53.00 103 ASP A O 1
ATOM 815 N N . GLN A 1 104 ? -28.407 4.778 23.417 1.00 43.81 104 GLN A N 1
ATOM 816 C CA . GLN A 1 104 ? -29.767 5.180 23.084 1.00 43.81 104 GLN A CA 1
ATOM 817 C C . GLN A 1 104 ? -30.654 3.938 22.930 1.00 43.81 104 GLN A C 1
ATOM 819 O O . GLN A 1 104 ? -30.642 3.266 21.900 1.00 43.81 104 GLN A O 1
ATOM 824 N N . ASN A 1 105 ? -31.449 3.754 23.991 1.00 39.66 105 ASN A N 1
ATOM 825 C CA . ASN A 1 105 ? -32.708 3.015 24.119 1.00 39.66 105 ASN A CA 1
ATOM 826 C C . ASN A 1 105 ? -32.653 1.533 24.511 1.00 39.66 105 ASN A C 1
ATOM 828 O O . ASN A 1 105 ? -32.475 0.667 23.628 1.00 39.66 105 ASN A O 1
#